Protein AF-R7SJY7-F1 (afdb_monomer_lite)

Foldseek 3Di:
DDPPPPVVVVVVVLPDDDDDDQPPPCVQLVPNSDDDDQDPVCCCVPACPVSVKDFAQDDPPWDSGPPVPTPDPCVVVVVQVVCVVVVSGDIDD

Organism: Dichomitus squalens (strain LYAD-421) (NCBI:txid732165)

pLDDT: mean 71.94, std 21.66, range [34.16, 96.0]

Sequence (93 aa):
MPLTQSLVSILSIASRPYHASYLSAAAITGISDMCMCYSAEEYARVIIWCLGWALDGWPWHIPFTNLSNIKGGVRPLRLLKDLWLSGTLRFVR

Secondary structure (DSSP, 8-state):
--TTSHHHHHHHHHT----S-THHHHHHHS-TT-----SHHHIIIIIIIIT--EEET--TTS-SS-GGG-SSTHHHHHHHHHHHHTTSSEEE-

Structure (mmCIF, N/CA/C/O backbone):
data_AF-R7SJY7-F1
#
_entry.id   AF-R7SJY7-F1
#
loop_
_atom_site.group_PDB
_atom_site.id
_atom_site.type_symbol
_atom_site.label_atom_id
_atom_site.label_alt_id
_atom_site.label_comp_id
_atom_site.label_asym_id
_atom_site.label_entity_id
_atom_site.label_seq_id
_atom_site.pdbx_PDB_ins_code
_atom_site.Cartn_x
_atom_site.Cartn_y
_atom_site.Cartn_z
_atom_site.occupancy
_atom_site.B_iso_or_equiv
_atom_site.auth_seq_id
_atom_site.auth_comp_id
_atom_site.auth_asym_id
_atom_site.auth_atom_id
_atom_site.pdbx_PDB_model_num
ATOM 1 N N . MET A 1 1 ? 2.920 1.456 39.438 1.00 35.31 1 MET A N 1
ATOM 2 C CA . MET A 1 1 ? 3.858 2.252 38.612 1.00 35.31 1 MET A CA 1
ATOM 3 C C . MET A 1 1 ? 3.086 2.828 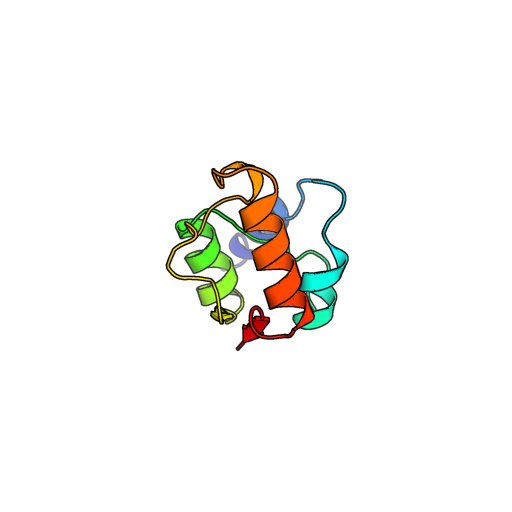37.432 1.00 35.31 1 MET A C 1
ATOM 5 O O . MET A 1 1 ? 2.264 2.094 36.895 1.00 35.31 1 MET A O 1
ATOM 9 N N . PRO A 1 2 ? 3.216 4.127 37.113 1.00 41.28 2 PRO A N 1
ATOM 10 C CA . PRO A 1 2 ? 2.172 4.855 36.397 1.00 41.28 2 PRO A CA 1
ATOM 11 C C . PRO A 1 2 ? 2.264 4.692 34.870 1.00 41.28 2 PRO A C 1
ATOM 13 O O . PRO A 1 2 ? 3.328 4.830 34.275 1.00 41.28 2 PRO A O 1
ATOM 16 N N . LEU A 1 3 ? 1.111 4.440 34.242 1.00 41.28 3 LEU A N 1
ATOM 17 C CA . LEU A 1 3 ? 0.882 4.278 32.796 1.00 41.28 3 LEU A CA 1
ATOM 18 C C . LEU A 1 3 ? 0.795 5.620 32.033 1.00 41.28 3 LEU A C 1
ATOM 20 O O . LEU A 1 3 ? 0.054 5.740 31.064 1.00 41.28 3 LEU A O 1
ATOM 24 N N . THR A 1 4 ? 1.518 6.658 32.456 1.00 40.88 4 THR A N 1
ATOM 25 C CA . THR A 1 4 ? 1.356 8.019 31.900 1.00 40.88 4 THR A CA 1
ATOM 26 C C . THR A 1 4 ? 2.508 8.489 31.010 1.00 40.88 4 THR A C 1
ATOM 28 O O . THR A 1 4 ? 2.360 9.486 30.311 1.00 40.88 4 THR A O 1
ATOM 31 N N . GLN A 1 5 ? 3.627 7.758 30.943 1.00 34.41 5 GLN A N 1
ATOM 32 C CA . GLN A 1 5 ? 4.755 8.110 30.061 1.00 34.41 5 GLN A CA 1
ATOM 33 C C . GLN A 1 5 ? 4.647 7.549 28.633 1.00 34.41 5 GLN A C 1
ATOM 35 O O . GLN A 1 5 ? 5.340 8.027 27.742 1.00 34.41 5 GLN A O 1
ATOM 40 N N . SER A 1 6 ? 3.762 6.578 28.377 1.00 46.09 6 SER A N 1
ATOM 41 C CA . SER A 1 6 ? 3.723 5.871 27.085 1.00 46.09 6 SER A CA 1
ATOM 42 C C . SER A 1 6 ? 3.028 6.659 25.962 1.00 46.09 6 SER A C 1
ATOM 44 O O . SER A 1 6 ? 3.446 6.577 24.810 1.00 46.09 6 SER A O 1
ATOM 46 N N . LEU A 1 7 ? 2.030 7.491 26.279 1.00 35.31 7 LEU A N 1
ATOM 47 C CA . LEU A 1 7 ? 1.284 8.250 25.264 1.00 35.31 7 LEU A CA 1
ATOM 48 C C . LEU A 1 7 ? 2.054 9.472 24.739 1.00 35.31 7 LEU A C 1
ATOM 50 O O . LEU A 1 7 ? 1.969 9.793 23.556 1.00 35.31 7 LEU A O 1
ATOM 54 N N . VAL A 1 8 ? 2.868 10.114 25.583 1.00 37.84 8 VAL A N 1
ATOM 55 C CA . VAL A 1 8 ? 3.678 11.280 25.183 1.00 37.84 8 VAL A CA 1
ATOM 56 C C . VAL A 1 8 ? 4.784 10.876 24.201 1.00 37.84 8 VAL A C 1
ATOM 58 O O . VAL A 1 8 ? 5.065 11.606 23.253 1.00 37.84 8 VAL A O 1
ATOM 61 N N . SER A 1 9 ? 5.366 9.681 24.357 1.00 39.47 9 SER A N 1
ATOM 62 C CA . SER A 1 9 ? 6.366 9.157 23.417 1.00 39.47 9 SER A CA 1
ATOM 63 C C . SER A 1 9 ? 5.773 8.797 22.053 1.00 39.47 9 SER A C 1
ATOM 65 O O . SER A 1 9 ? 6.425 9.018 21.037 1.00 39.47 9 SER A O 1
ATOM 67 N N . ILE A 1 10 ? 4.533 8.296 22.013 1.00 40.75 10 ILE A N 1
ATOM 68 C CA . ILE A 1 10 ? 3.832 7.985 20.756 1.00 40.75 10 ILE A CA 1
ATOM 69 C C . ILE A 1 10 ? 3.515 9.276 19.988 1.00 40.75 10 ILE A C 1
ATOM 71 O O . ILE A 1 10 ? 3.779 9.355 18.790 1.00 40.75 10 ILE A O 1
ATOM 75 N N . LEU A 1 11 ? 3.053 10.320 20.685 1.00 36.69 11 LEU A N 1
ATOM 76 C CA . LEU A 1 11 ? 2.814 11.635 20.081 1.00 36.69 11 LEU A CA 1
ATOM 77 C C . LEU A 1 11 ? 4.116 12.318 19.627 1.00 36.69 11 LEU A C 1
ATOM 79 O O . LEU A 1 11 ? 4.127 13.021 18.624 1.00 36.69 11 LEU A O 1
ATOM 83 N N . SER A 1 12 ? 5.240 12.073 20.307 1.00 39.09 12 SER A N 1
ATOM 84 C CA . SER A 1 12 ? 6.542 12.641 19.927 1.00 39.09 12 SER A CA 1
ATOM 85 C C . SER A 1 12 ? 7.111 12.052 18.624 1.00 39.09 12 SER A C 1
ATOM 87 O O . SER A 1 12 ? 7.803 12.759 17.891 1.00 39.09 12 SER A O 1
ATOM 89 N N . ILE A 1 13 ? 6.782 10.797 18.288 1.00 43.25 13 ILE A N 1
ATOM 90 C CA . ILE A 1 13 ? 7.167 10.166 17.010 1.00 43.25 13 ILE A CA 1
ATOM 91 C C . ILE A 1 13 ? 6.354 10.747 15.839 1.00 43.25 13 ILE A C 1
ATOM 93 O O . ILE A 1 13 ? 6.890 10.898 14.742 1.00 43.25 13 ILE A O 1
ATOM 97 N N . ALA A 1 14 ? 5.097 11.135 16.081 1.00 42.50 14 ALA A N 1
ATOM 98 C CA . ALA A 1 14 ? 4.217 11.736 15.076 1.00 42.50 14 ALA A CA 1
ATOM 99 C C . ALA A 1 14 ? 4.577 13.197 14.718 1.00 42.50 14 ALA A C 1
ATOM 101 O O . ALA A 1 14 ? 4.168 13.694 13.674 1.00 42.50 14 ALA A O 1
ATOM 102 N N . SER A 1 15 ? 5.394 13.879 15.527 1.00 35.97 15 SER A N 1
ATOM 103 C CA . SER A 1 15 ? 5.700 15.315 15.378 1.00 35.97 15 SER A CA 1
ATOM 104 C C . SER A 1 15 ? 6.832 15.660 14.395 1.00 35.97 15 SER A C 1
ATOM 106 O O . SER A 1 15 ? 7.423 16.738 14.496 1.00 35.97 15 SER A O 1
ATOM 108 N N . ARG A 1 16 ? 7.184 14.786 13.442 1.00 45.22 16 ARG A N 1
ATOM 109 C CA . ARG A 1 16 ? 8.191 15.110 12.410 1.00 45.22 16 ARG A CA 1
ATOM 110 C C . ARG A 1 16 ? 7.510 15.553 11.107 1.00 45.22 16 ARG A C 1
ATOM 112 O O . ARG A 1 16 ? 6.811 14.743 10.501 1.00 45.22 16 ARG A O 1
ATOM 119 N N . PRO A 1 17 ? 7.716 16.798 10.635 1.00 41.69 17 PRO A N 1
ATOM 120 C CA . PRO A 1 17 ? 7.013 17.302 9.465 1.00 41.69 17 PRO A CA 1
ATOM 121 C C . PRO A 1 17 ? 7.673 16.765 8.187 1.00 41.69 17 PRO A C 1
ATOM 123 O O . PRO A 1 17 ? 8.754 17.212 7.809 1.00 41.69 17 PRO A O 1
ATOM 126 N N . TYR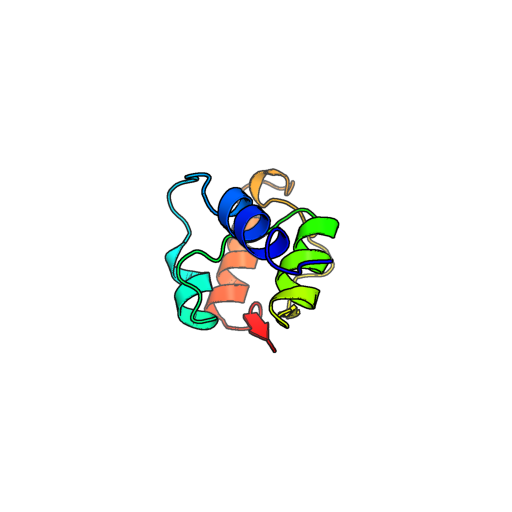 A 1 18 ? 7.021 15.827 7.494 1.00 39.75 18 TYR A N 1
ATOM 127 C CA . TYR A 1 18 ? 7.428 15.370 6.158 1.00 39.75 18 TYR A CA 1
ATOM 128 C C . TYR A 1 18 ? 6.321 15.652 5.138 1.00 39.75 18 TYR A C 1
ATOM 130 O O . TYR A 1 18 ? 5.496 14.812 4.817 1.00 39.75 18 TYR A O 1
ATOM 138 N N . HIS A 1 19 ? 6.304 16.883 4.634 1.00 35.66 19 HIS A N 1
ATOM 139 C CA . HIS A 1 19 ? 5.319 17.432 3.701 1.00 35.66 19 HIS A CA 1
ATOM 140 C C . HIS A 1 19 ? 4.837 16.485 2.566 1.00 35.66 19 HIS A C 1
ATOM 142 O O . HIS A 1 19 ? 5.633 15.899 1.835 1.00 35.66 19 HIS A O 1
ATOM 148 N N . ALA A 1 20 ? 3.510 16.520 2.347 1.00 34.16 20 ALA A N 1
ATOM 149 C CA . ALA A 1 20 ? 2.805 16.431 1.053 1.00 34.16 20 ALA A CA 1
ATOM 150 C C . ALA A 1 20 ? 2.157 15.113 0.547 1.00 34.16 20 ALA A C 1
ATOM 152 O O . ALA A 1 20 ? 1.780 15.062 -0.621 1.00 34.16 20 ALA A O 1
ATOM 153 N N . SER A 1 21 ? 1.872 14.098 1.376 1.00 38.88 21 SER A N 1
ATOM 154 C CA . SER A 1 21 ? 0.982 12.974 0.954 1.00 38.88 21 SER A CA 1
ATOM 155 C C . SER A 1 21 ? -0.139 12.591 1.941 1.00 38.88 21 SER A C 1
ATOM 157 O O . SER A 1 21 ? -0.796 11.567 1.785 1.00 38.88 21 SER A O 1
ATOM 159 N N . TYR A 1 22 ? -0.423 13.451 2.922 1.00 41.34 22 TYR A N 1
ATOM 160 C CA . TYR A 1 22 ? -1.199 13.121 4.128 1.00 41.34 22 TYR A CA 1
ATOM 161 C C . TYR A 1 22 ? -2.722 13.007 3.995 1.00 41.34 22 TYR A C 1
ATOM 163 O O . TYR A 1 22 ? -3.377 12.509 4.906 1.00 41.34 22 TYR A O 1
ATOM 171 N N . LEU A 1 23 ? -3.313 13.440 2.882 1.00 42.81 23 LEU A N 1
ATOM 172 C CA . LEU A 1 23 ? -4.772 13.563 2.806 1.00 42.81 23 LEU A CA 1
ATOM 173 C C . LEU A 1 23 ? -5.514 12.228 2.619 1.00 42.81 23 LEU A C 1
ATOM 175 O O . LEU A 1 23 ? -6.702 12.168 2.919 1.00 42.81 23 LEU A O 1
ATOM 179 N N . SER A 1 24 ? -4.863 11.151 2.156 1.00 52.81 24 SER A N 1
ATOM 180 C CA . SER A 1 24 ? -5.582 9.906 1.831 1.00 52.81 24 SER A CA 1
ATOM 181 C C . SER A 1 24 ? -5.735 8.934 3.005 1.00 52.81 24 SER A C 1
ATOM 183 O O . SER A 1 24 ? -6.781 8.305 3.125 1.00 52.81 24 SER A O 1
ATOM 185 N N . ALA A 1 25 ? -4.734 8.804 3.880 1.00 54.69 25 ALA A N 1
ATOM 186 C CA . ALA A 1 25 ? -4.799 7.873 5.010 1.00 54.69 25 ALA A CA 1
ATOM 187 C C . ALA A 1 25 ? -5.705 8.408 6.128 1.00 54.69 25 ALA A C 1
ATOM 189 O O . ALA A 1 25 ? -6.575 7.688 6.610 1.00 54.69 25 ALA A O 1
ATOM 190 N N . ALA A 1 26 ? -5.567 9.694 6.461 1.00 58.03 26 ALA A N 1
ATOM 191 C CA . ALA A 1 26 ? -6.356 10.357 7.494 1.00 58.03 26 ALA A CA 1
ATOM 192 C C . ALA A 1 26 ? -7.865 10.339 7.224 1.00 58.03 26 ALA A C 1
ATOM 194 O O . ALA A 1 26 ? -8.655 10.109 8.136 1.00 58.03 26 ALA A O 1
ATOM 195 N N . ALA A 1 27 ? -8.271 10.545 5.968 1.00 56.88 27 ALA A N 1
ATOM 196 C CA . ALA A 1 27 ? -9.678 10.522 5.581 1.00 56.88 27 ALA A CA 1
ATOM 197 C C . ALA A 1 27 ? -10.309 9.123 5.708 1.00 56.88 27 ALA A C 1
ATOM 199 O O . ALA A 1 27 ? -11.505 9.016 5.962 1.00 56.88 27 ALA A O 1
ATOM 200 N N . ILE A 1 28 ? -9.514 8.058 5.547 1.00 61.50 28 ILE A N 1
ATOM 201 C CA . ILE A 1 28 ? -9.989 6.668 5.607 1.00 61.50 28 ILE A CA 1
ATOM 202 C C . ILE A 1 28 ? -10.004 6.152 7.048 1.00 61.50 28 ILE A C 1
ATOM 204 O O . ILE A 1 28 ? -10.934 5.454 7.442 1.00 61.50 28 ILE A O 1
ATOM 208 N N . THR A 1 29 ? -8.992 6.494 7.845 1.00 58.28 29 THR A N 1
ATOM 209 C CA . THR A 1 29 ? -8.850 5.973 9.214 1.00 58.28 29 THR A CA 1
ATOM 210 C C . THR A 1 29 ? -9.418 6.897 10.286 1.00 58.28 29 THR A C 1
ATOM 212 O O . THR A 1 29 ? -9.586 6.471 11.428 1.00 58.28 29 THR A O 1
ATOM 215 N N . GLY A 1 30 ? -9.720 8.152 9.940 1.00 65.25 30 GLY A N 1
ATOM 216 C CA . GLY A 1 30 ? -10.144 9.191 10.881 1.00 65.25 30 GLY A CA 1
ATOM 217 C C . GLY A 1 30 ? -9.003 9.762 11.732 1.00 65.25 30 GLY A C 1
ATOM 218 O O . GLY A 1 30 ? -9.265 10.496 12.681 1.00 65.25 30 GLY A O 1
ATOM 219 N N . ILE A 1 31 ? -7.745 9.431 11.421 1.00 63.97 31 ILE A N 1
ATOM 220 C CA . ILE A 1 31 ? -6.561 9.844 12.185 1.00 63.97 31 ILE A CA 1
ATOM 221 C C . ILE A 1 31 ? -5.795 10.891 11.368 1.00 63.97 31 ILE A C 1
ATOM 223 O O . ILE A 1 31 ? -5.086 10.533 10.428 1.00 63.97 31 ILE A O 1
ATOM 227 N N . SER A 1 32 ? -5.931 12.178 11.721 1.00 56.44 32 SER A N 1
ATOM 228 C CA . SER A 1 32 ? -5.427 13.319 10.924 1.00 56.44 32 SER A CA 1
ATOM 229 C C . SER A 1 32 ? -3.939 13.245 10.575 1.00 56.44 32 SER A C 1
ATOM 231 O O . SER A 1 32 ? -3.542 13.706 9.508 1.00 56.44 32 SER A O 1
ATOM 233 N N . ASP A 1 33 ? -3.144 12.616 11.440 1.00 54.81 33 ASP A N 1
ATOM 234 C CA . ASP A 1 33 ? -1.682 12.604 11.350 1.00 54.81 33 ASP A CA 1
ATOM 235 C C . ASP A 1 33 ? -1.134 11.224 10.960 1.00 54.81 33 ASP A C 1
ATOM 237 O O . ASP A 1 33 ? 0.045 10.922 11.168 1.00 54.81 33 ASP A O 1
ATOM 241 N N . MET A 1 34 ? -1.984 10.345 10.414 1.00 58.72 34 MET A N 1
ATOM 242 C CA . MET A 1 34 ? -1.554 9.006 10.028 1.00 58.72 34 MET A CA 1
ATOM 243 C C . MET A 1 34 ? -0.556 9.078 8.870 1.00 58.72 34 MET A C 1
ATOM 245 O O . MET A 1 34 ? -0.904 9.236 7.700 1.00 58.72 34 MET A O 1
ATOM 249 N N . CYS A 1 35 ? 0.715 8.926 9.219 1.00 62.72 35 CYS A N 1
ATOM 250 C CA . CYS A 1 35 ? 1.806 8.716 8.286 1.00 62.72 35 CYS A CA 1
ATOM 251 C C . CYS A 1 35 ? 1.923 7.213 8.009 1.00 62.72 35 CYS A C 1
ATOM 253 O O . CYS A 1 35 ? 1.836 6.403 8.932 1.00 62.72 35 CYS A O 1
ATOM 255 N N . MET A 1 36 ? 2.177 6.820 6.762 1.00 67.00 36 MET A N 1
ATOM 256 C CA . MET A 1 36 ? 2.527 5.427 6.487 1.00 67.00 36 MET A CA 1
ATOM 257 C C . MET A 1 36 ? 3.918 5.114 7.049 1.00 67.00 36 MET A C 1
ATOM 259 O O . MET A 1 36 ? 4.924 5.665 6.600 1.00 67.00 36 MET A O 1
ATOM 263 N N . CYS A 1 37 ? 3.965 4.215 8.031 1.00 67.88 37 CYS A N 1
ATOM 264 C CA . CYS A 1 37 ? 5.195 3.580 8.483 1.00 67.88 37 CYS A CA 1
ATOM 265 C C . CYS A 1 37 ? 5.611 2.549 7.434 1.00 67.88 37 CYS A C 1
ATOM 267 O O . CYS A 1 37 ? 4.892 1.584 7.199 1.00 67.88 37 CYS A O 1
ATOM 269 N N . TYR A 1 38 ? 6.755 2.755 6.788 1.00 67.69 38 TYR A N 1
ATOM 270 C CA . TYR A 1 38 ? 7.213 1.877 5.710 1.00 67.69 38 TYR A CA 1
ATOM 271 C C . TYR A 1 38 ? 8.399 0.978 6.095 1.00 67.69 38 TYR A C 1
ATOM 273 O O . TYR A 1 38 ? 8.944 0.276 5.241 1.00 67.69 38 TYR A O 1
ATOM 281 N N . SER A 1 39 ? 8.818 0.980 7.363 1.00 75.81 39 SER A N 1
ATOM 282 C CA . SER A 1 39 ? 9.573 -0.148 7.910 1.00 75.81 39 SER A CA 1
ATOM 283 C C . SER A 1 39 ? 8.577 -1.236 8.321 1.00 75.81 39 SER A C 1
ATOM 285 O O . SER A 1 39 ? 7.516 -0.931 8.867 1.00 75.81 39 SER A O 1
ATOM 287 N N . ALA A 1 40 ? 8.890 -2.505 8.048 1.00 77.19 40 ALA A N 1
ATOM 288 C CA . ALA A 1 40 ? 7.994 -3.614 8.388 1.00 77.19 40 ALA A CA 1
ATOM 289 C C . ALA A 1 40 ? 7.692 -3.662 9.898 1.00 77.19 40 ALA A C 1
ATOM 291 O O . ALA A 1 40 ? 6.563 -3.923 10.306 1.00 77.19 40 ALA A O 1
ATOM 292 N N . GLU A 1 41 ? 8.692 -3.344 10.720 1.00 82.12 41 GLU A N 1
ATOM 293 C CA . GLU A 1 41 ? 8.601 -3.324 12.180 1.00 82.12 41 GLU A CA 1
ATOM 294 C C . GLU A 1 41 ? 7.684 -2.206 12.690 1.00 82.12 41 GLU A C 1
ATOM 296 O O . GLU A 1 41 ? 6.787 -2.465 13.494 1.00 82.12 41 GLU A O 1
ATOM 301 N N . GLU A 1 42 ? 7.854 -0.965 12.220 1.00 78.81 42 GLU A N 1
ATOM 302 C CA . GLU A 1 42 ? 6.980 0.135 12.643 1.00 78.81 42 GLU A CA 1
ATOM 303 C C . GLU A 1 42 ? 5.578 -0.017 12.067 1.00 78.81 42 GLU A C 1
ATOM 305 O O . GLU A 1 42 ? 4.612 0.308 12.751 1.00 78.81 42 GLU A O 1
ATOM 310 N N . TYR A 1 43 ? 5.451 -0.551 10.851 1.00 81.31 43 TYR A N 1
ATOM 311 C CA . TYR A 1 43 ? 4.157 -0.871 10.267 1.00 81.31 43 TYR A CA 1
ATOM 312 C C . TYR A 1 43 ? 3.391 -1.878 11.133 1.00 81.31 43 TYR A C 1
ATOM 314 O O . TYR A 1 43 ? 2.256 -1.617 11.532 1.00 81.31 43 TYR A O 1
ATOM 322 N N . ALA A 1 44 ? 4.032 -2.991 11.497 1.00 84.06 44 ALA A N 1
ATOM 323 C CA . ALA A 1 44 ? 3.422 -4.004 12.350 1.00 84.06 44 ALA A CA 1
ATOM 324 C C . AL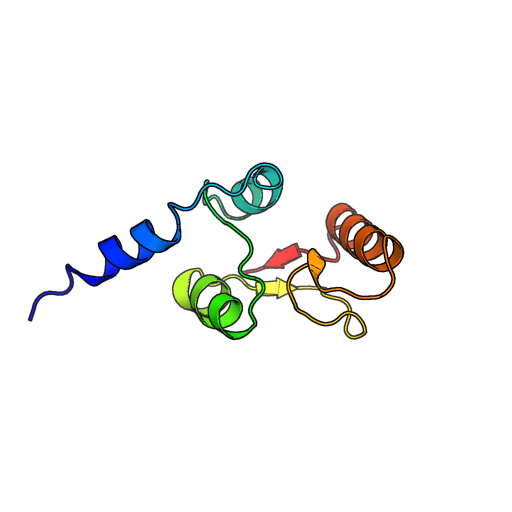A A 1 44 ? 3.075 -3.449 13.740 1.00 84.06 44 ALA A C 1
ATOM 326 O O . ALA A 1 44 ? 1.976 -3.668 14.246 1.00 84.06 44 ALA A O 1
ATOM 327 N N . ARG A 1 45 ? 3.986 -2.689 14.356 1.00 84.06 45 ARG A N 1
ATOM 328 C CA . ARG A 1 45 ? 3.770 -2.137 15.697 1.00 84.06 45 ARG A CA 1
ATOM 329 C C . ARG A 1 45 ? 2.687 -1.059 15.715 1.00 84.06 45 ARG A C 1
ATOM 331 O O . ARG A 1 45 ? 1.817 -1.084 16.573 1.00 84.06 45 ARG A O 1
ATOM 338 N N . VAL A 1 46 ? 2.755 -0.085 14.814 1.00 81.25 46 VAL A N 1
ATOM 339 C CA . VAL A 1 46 ? 1.883 1.095 14.863 1.00 81.25 46 VAL A CA 1
ATOM 340 C C . VAL A 1 46 ? 0.566 0.815 14.152 1.00 81.25 46 VAL A C 1
ATOM 342 O O . VAL A 1 46 ? -0.492 0.988 14.744 1.00 81.25 46 VAL A O 1
ATOM 345 N N . ILE A 1 47 ? 0.614 0.363 12.901 1.00 80.06 47 ILE A N 1
ATOM 346 C CA . ILE A 1 47 ? -0.579 0.263 12.054 1.00 80.06 47 ILE A CA 1
ATOM 347 C C . ILE A 1 47 ? -1.405 -0.963 12.440 1.00 80.06 47 ILE A C 1
ATOM 349 O O . ILE A 1 47 ? -2.588 -0.824 12.745 1.00 80.06 47 ILE A O 1
ATOM 353 N N . ILE A 1 48 ? -0.766 -2.135 12.517 1.00 85.12 48 ILE A N 1
ATOM 354 C CA . ILE A 1 48 ? -1.467 -3.382 12.847 1.00 85.12 48 ILE A CA 1
ATOM 355 C C . ILE A 1 48 ? -1.801 -3.432 14.335 1.00 85.12 48 ILE A C 1
ATOM 357 O O . ILE A 1 48 ? -2.971 -3.491 14.696 1.00 85.12 48 ILE A O 1
ATOM 361 N N . TRP A 1 49 ? -0.798 -3.394 15.215 1.00 83.44 49 TRP A N 1
ATOM 362 C CA . TRP A 1 49 ? -1.041 -3.605 16.644 1.00 83.44 49 TRP A CA 1
ATOM 363 C C . TRP A 1 49 ? -1.739 -2.406 17.291 1.00 83.44 49 TRP A C 1
ATOM 365 O O . TRP A 1 49 ? -2.809 -2.571 17.873 1.00 83.44 49 TRP A O 1
ATOM 375 N N . CYS A 1 50 ? -1.157 -1.203 17.237 1.00 81.62 50 CYS A N 1
ATOM 376 C CA . CYS A 1 50 ? -1.714 -0.070 17.984 1.00 81.62 50 CYS A CA 1
ATOM 377 C C . CYS A 1 50 ? -3.026 0.460 17.395 1.00 81.62 50 CYS A C 1
ATOM 379 O O . CYS A 1 50 ? -3.914 0.837 18.158 1.00 81.62 50 CYS A O 1
ATOM 381 N N . LEU A 1 51 ? -3.144 0.525 16.067 1.00 80.31 51 LEU A N 1
ATOM 382 C CA . LEU A 1 51 ? -4.311 1.118 15.410 1.00 80.31 51 LEU A CA 1
ATOM 383 C C . LEU A 1 51 ? -5.348 0.077 14.959 1.00 80.31 51 LEU A C 1
ATOM 385 O O . LEU A 1 51 ? -6.506 0.443 14.752 1.00 80.31 51 LEU A O 1
ATOM 389 N N . GLY A 1 52 ? -4.971 -1.201 14.847 1.00 85.19 52 GLY A N 1
ATOM 390 C CA . GLY A 1 52 ? -5.875 -2.268 14.416 1.00 85.19 52 GLY A CA 1
ATOM 391 C C . GLY A 1 52 ? -6.226 -2.197 12.933 1.00 85.19 52 GLY A C 1
ATOM 392 O O . GLY A 1 52 ? -7.330 -2.576 12.570 1.00 85.19 52 GLY A O 1
ATOM 393 N N . TRP A 1 53 ? -5.338 -1.662 12.094 1.00 87.19 53 TRP A N 1
ATOM 394 C CA . TRP A 1 53 ? -5.543 -1.576 10.649 1.00 87.19 53 TRP A CA 1
ATOM 395 C C . TRP A 1 53 ? -4.510 -2.416 9.902 1.00 87.19 53 TRP A C 1
ATOM 397 O O . TRP A 1 53 ? -3.361 -2.545 10.316 1.00 87.19 53 TRP A O 1
ATOM 407 N N . ALA A 1 54 ? -4.892 -2.920 8.737 1.00 88.50 54 ALA A N 1
ATOM 408 C CA . ALA A 1 54 ? -3.996 -3.567 7.793 1.00 88.50 54 ALA A CA 1
ATOM 409 C C . ALA A 1 54 ? -4.191 -2.976 6.396 1.00 88.50 54 ALA A C 1
ATOM 411 O O . ALA A 1 54 ? -5.263 -2.490 6.052 1.00 88.50 54 ALA A O 1
ATOM 412 N N . LEU A 1 55 ? -3.139 -2.994 5.588 1.00 89.00 55 LEU A N 1
ATOM 413 C CA . LEU A 1 55 ? -3.156 -2.566 4.200 1.00 89.00 55 LEU A CA 1
ATOM 414 C C . LEU A 1 55 ? -3.328 -3.819 3.347 1.00 89.00 55 LEU A C 1
ATOM 416 O O . LEU A 1 55 ? -2.383 -4.573 3.122 1.00 89.00 55 LEU A O 1
ATOM 420 N N . ASP A 1 56 ? -4.561 -4.041 2.922 1.00 92.38 56 ASP A N 1
ATOM 421 C CA . ASP A 1 56 ? -4.957 -5.165 2.090 1.00 92.38 56 ASP A CA 1
ATOM 422 C C . ASP A 1 56 ? -4.696 -4.859 0.609 1.00 92.38 56 ASP A C 1
ATOM 424 O O . ASP A 1 56 ? -4.723 -3.701 0.188 1.00 92.38 56 ASP A O 1
ATOM 428 N N . GLY A 1 57 ? -4.434 -5.901 -0.182 1.00 94.12 57 GLY A N 1
ATOM 429 C CA . GLY A 1 57 ? -4.218 -5.794 -1.628 1.00 94.12 57 GLY A CA 1
ATOM 430 C C . GLY A 1 57 ? -2.840 -5.283 -2.066 1.00 94.12 57 GLY A C 1
ATOM 431 O O . GLY A 1 57 ? -2.675 -4.893 -3.225 1.00 94.12 57 GLY A O 1
ATOM 432 N N . TRP A 1 58 ? -1.834 -5.290 -1.183 1.00 93.50 58 TRP A N 1
ATOM 433 C CA . TRP A 1 58 ? -0.456 -4.978 -1.579 1.00 93.50 58 TRP A CA 1
ATOM 434 C C . TRP A 1 58 ? 0.099 -6.034 -2.557 1.00 93.50 58 TRP A C 1
ATOM 436 O O . TRP A 1 58 ? 0.037 -7.231 -2.260 1.00 93.50 58 TRP A O 1
ATOM 446 N N . PRO A 1 59 ? 0.674 -5.646 -3.713 1.00 94.50 59 PRO A N 1
ATOM 447 C CA . PRO A 1 59 ? 1.181 -6.610 -4.688 1.00 94.50 59 PRO A CA 1
ATOM 448 C C . PRO A 1 59 ? 2.357 -7.426 -4.148 1.00 94.50 59 PRO A C 1
ATOM 450 O O . PRO A 1 59 ? 3.387 -6.864 -3.783 1.00 94.50 59 PRO A O 1
ATOM 453 N N . TRP A 1 60 ? 2.257 -8.756 -4.199 1.00 94.00 60 TRP A N 1
ATOM 454 C CA . TRP A 1 60 ? 3.286 -9.675 -3.680 1.00 94.00 60 TRP A CA 1
ATOM 455 C C . TRP A 1 60 ? 4.678 -9.500 -4.316 1.00 94.00 60 TRP A C 1
ATOM 457 O O . TRP A 1 60 ? 5.685 -9.836 -3.701 1.00 94.00 60 TRP A O 1
ATOM 467 N N . HIS A 1 61 ? 4.747 -8.979 -5.546 1.00 92.88 61 HIS A N 1
ATOM 468 C CA . HIS A 1 61 ? 5.998 -8.765 -6.279 1.00 92.88 61 HIS A CA 1
ATOM 469 C C . HIS A 1 61 ? 6.642 -7.394 -6.006 1.00 92.88 61 HIS A C 1
ATOM 471 O O . HIS A 1 61 ? 7.748 -7.137 -6.481 1.00 92.88 61 HIS A O 1
ATOM 477 N N . ILE A 1 62 ? 5.967 -6.500 -5.271 1.00 91.56 62 ILE A N 1
ATOM 478 C CA . ILE A 1 62 ? 6.519 -5.210 -4.849 1.00 91.56 62 ILE A CA 1
ATOM 479 C C . ILE A 1 62 ? 6.958 -5.334 -3.387 1.00 91.56 62 ILE A C 1
ATOM 481 O O . ILE A 1 62 ? 6.117 -5.596 -2.526 1.00 91.56 62 ILE A O 1
ATOM 485 N N . PRO A 1 63 ? 8.243 -5.103 -3.063 1.00 90.38 63 PRO A N 1
ATOM 486 C CA . PRO A 1 63 ? 8.699 -5.109 -1.680 1.00 90.38 63 PRO A CA 1
ATOM 487 C C . PRO A 1 63 ? 7.910 -4.111 -0.830 1.00 90.38 63 PRO A C 1
ATOM 489 O O . PRO A 1 63 ? 7.768 -2.946 -1.206 1.00 90.38 63 PRO A O 1
ATOM 492 N N . PHE A 1 64 ? 7.431 -4.557 0.330 1.00 87.06 64 PHE A N 1
ATOM 493 C CA . PHE A 1 64 ? 6.800 -3.675 1.305 1.00 87.06 64 PHE A CA 1
ATOM 494 C C . PHE A 1 64 ? 7.883 -2.866 2.031 1.00 87.06 64 PHE A C 1
ATOM 496 O O . PHE A 1 64 ? 8.511 -3.331 2.980 1.00 87.06 64 PHE A O 1
ATOM 503 N N . THR A 1 65 ? 8.173 -1.675 1.519 1.00 84.94 65 THR A N 1
ATOM 504 C CA . THR A 1 65 ? 9.198 -0.768 2.046 1.00 84.94 65 THR A CA 1
ATOM 505 C C . THR A 1 65 ? 8.825 0.677 1.729 1.00 84.94 65 THR A C 1
ATOM 507 O O . THR A 1 65 ? 7.768 0.938 1.149 1.00 84.94 65 THR A O 1
ATOM 510 N N . ASN A 1 66 ? 9.681 1.633 2.100 1.00 82.56 66 ASN A N 1
ATOM 511 C CA . ASN A 1 66 ? 9.461 3.036 1.768 1.00 82.56 66 ASN A CA 1
ATOM 512 C C . ASN A 1 66 ? 9.332 3.181 0.252 1.00 82.56 66 ASN A C 1
ATOM 514 O O . ASN A 1 66 ? 10.143 2.627 -0.488 1.00 82.56 66 ASN A O 1
ATOM 518 N N . LEU A 1 67 ? 8.330 3.933 -0.210 1.00 84.94 67 LEU A N 1
ATOM 519 C CA . LEU A 1 67 ? 8.084 4.152 -1.635 1.00 84.94 67 LEU A CA 1
ATOM 520 C C . LEU A 1 67 ? 9.335 4.662 -2.369 1.00 84.94 67 LEU A C 1
ATOM 522 O O . LEU A 1 67 ? 9.554 4.287 -3.519 1.00 84.94 67 LEU A O 1
ATOM 526 N N . SER A 1 68 ? 10.195 5.445 -1.702 1.00 83.31 68 SER A N 1
ATOM 527 C CA . SER A 1 68 ? 11.476 5.906 -2.262 1.00 83.31 68 SER A CA 1
ATOM 528 C C . SER A 1 68 ? 12.489 4.784 -2.514 1.00 83.31 68 SER A C 1
ATOM 530 O O . SER A 1 68 ? 13.384 4.941 -3.339 1.00 83.31 68 SER A O 1
ATOM 532 N N . ASN A 1 69 ? 12.370 3.661 -1.805 1.00 86.88 69 ASN A N 1
ATOM 533 C CA . ASN A 1 69 ? 13.282 2.519 -1.884 1.00 86.88 69 ASN A CA 1
ATOM 534 C C . ASN A 1 69 ? 12.826 1.469 -2.910 1.00 86.88 69 ASN A C 1
ATOM 536 O O . ASN A 1 69 ? 13.570 0.527 -3.200 1.00 86.88 69 ASN A O 1
ATOM 540 N N . ILE A 1 70 ? 11.617 1.603 -3.468 1.00 89.88 70 ILE A N 1
ATOM 541 C CA . ILE A 1 70 ? 11.099 0.675 -4.474 1.00 89.88 70 ILE A CA 1
ATOM 542 C C . ILE A 1 70 ? 11.880 0.859 -5.782 1.00 89.88 70 ILE A C 1
ATOM 544 O O . ILE A 1 70 ? 11.857 1.913 -6.419 1.00 89.88 70 ILE A O 1
ATOM 548 N N . LYS A 1 71 ? 12.575 -0.200 -6.207 1.00 91.69 71 LYS A N 1
ATOM 549 C CA . LYS A 1 71 ? 13.312 -0.233 -7.480 1.00 91.69 71 LYS A CA 1
ATOM 550 C C . LYS A 1 71 ? 12.351 -0.363 -8.665 1.00 91.69 71 LYS A C 1
ATOM 552 O O . LYS A 1 71 ? 11.274 -0.931 -8.537 1.00 91.69 71 LYS A O 1
ATOM 557 N N . GLY A 1 72 ? 12.769 0.111 -9.841 1.00 89.12 72 GLY A N 1
ATOM 558 C CA . GLY A 1 72 ? 11.957 0.075 -11.071 1.00 89.12 72 GLY A CA 1
ATOM 559 C C . GLY A 1 72 ? 11.378 1.432 -11.493 1.00 89.12 72 GLY A C 1
ATOM 560 O O . GLY A 1 72 ? 10.595 1.505 -12.444 1.00 89.12 72 GLY A O 1
ATOM 561 N N . GLY A 1 73 ? 11.778 2.511 -10.812 1.00 90.00 73 GLY A N 1
ATOM 562 C CA . GLY A 1 73 ? 11.411 3.882 -11.157 1.00 90.00 73 GLY A CA 1
ATOM 563 C C . GLY A 1 73 ? 9.924 4.158 -10.946 1.00 90.00 73 GLY A C 1
ATOM 564 O O . GLY A 1 73 ? 9.320 3.707 -9.981 1.00 90.00 73 GLY A O 1
ATOM 565 N N . VAL A 1 74 ? 9.310 4.905 -11.865 1.00 92.69 74 VAL A N 1
ATOM 566 C CA . VAL A 1 74 ? 7.916 5.362 -11.719 1.00 92.69 74 VAL A CA 1
ATOM 567 C C . VAL A 1 74 ? 6.873 4.246 -11.887 1.00 92.69 74 VAL A C 1
ATOM 569 O O . VAL A 1 74 ? 5.727 4.413 -11.477 1.00 92.69 74 VAL A O 1
ATOM 572 N N . ARG A 1 75 ? 7.232 3.112 -12.505 1.00 95.31 75 ARG A N 1
ATOM 573 C CA . ARG A 1 75 ? 6.269 2.057 -12.870 1.00 95.31 75 ARG A CA 1
ATOM 574 C C . ARG A 1 75 ? 5.596 1.404 -11.650 1.00 95.31 75 ARG A C 1
ATOM 576 O O . ARG A 1 75 ? 4.367 1.414 -11.621 1.00 95.31 75 ARG A O 1
ATOM 583 N N . PRO A 1 76 ? 6.326 0.905 -10.633 1.00 95.06 76 PRO A N 1
ATOM 584 C CA . PRO A 1 76 ? 5.705 0.345 -9.430 1.00 95.06 76 PRO A CA 1
ATOM 585 C C . PRO A 1 76 ? 4.841 1.362 -8.680 1.00 95.06 76 PRO A C 1
ATOM 587 O O . PRO A 1 76 ? 3.771 1.021 -8.193 1.00 95.06 76 PRO A O 1
ATOM 590 N N . LEU A 1 77 ? 5.265 2.630 -8.641 1.00 93.12 77 LEU A N 1
ATOM 591 C CA . LEU A 1 77 ? 4.517 3.692 -7.966 1.00 93.12 77 LEU A CA 1
ATOM 592 C C . LEU A 1 77 ? 3.190 4.003 -8.669 1.00 93.12 77 LEU A C 1
ATOM 594 O O . LEU A 1 77 ? 2.185 4.230 -7.998 1.00 93.12 77 LEU A O 1
ATOM 598 N N . ARG A 1 78 ? 3.161 3.978 -10.010 1.00 95.88 78 ARG A N 1
ATOM 599 C CA . ARG A 1 78 ? 1.903 4.081 -10.768 1.00 95.88 78 ARG A CA 1
ATOM 600 C C . ARG A 1 78 ? 0.986 2.902 -10.481 1.00 95.88 78 ARG A C 1
ATOM 602 O O . ARG A 1 78 ? -0.174 3.135 -10.184 1.00 95.88 78 ARG A O 1
ATOM 609 N N . LEU A 1 79 ? 1.513 1.676 -10.472 1.00 96.00 79 LEU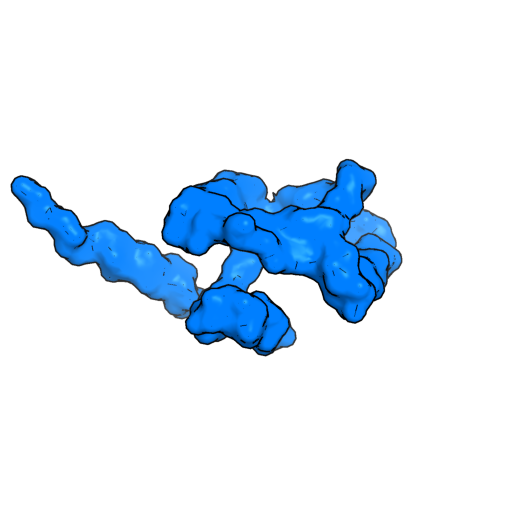 A N 1
ATOM 610 C CA . LEU A 1 79 ? 0.712 0.496 -10.145 1.00 96.00 79 LEU A CA 1
ATOM 611 C C . LEU A 1 79 ? 0.091 0.604 -8.745 1.00 96.00 79 LEU A C 1
ATOM 613 O O . LEU A 1 79 ? -1.107 0.399 -8.595 1.00 96.00 79 LEU A O 1
ATOM 617 N N . LEU A 1 80 ? 0.875 0.978 -7.729 1.00 93.38 80 LEU A N 1
ATOM 618 C CA . LEU A 1 80 ? 0.354 1.181 -6.372 1.00 93.38 80 LEU A CA 1
ATOM 619 C C . LEU A 1 80 ? -0.731 2.267 -6.333 1.00 93.38 80 LEU A C 1
ATOM 621 O O . LEU A 1 80 ? -1.751 2.089 -5.669 1.00 93.38 80 LEU A O 1
ATOM 625 N N . LYS A 1 81 ? -0.546 3.367 -7.076 1.00 92.50 81 LYS A N 1
ATOM 626 C CA . LYS A 1 81 ? -1.554 4.427 -7.204 1.00 92.50 81 LYS A CA 1
ATOM 627 C C . LYS A 1 81 ? -2.836 3.918 -7.867 1.00 92.50 81 LYS A C 1
ATOM 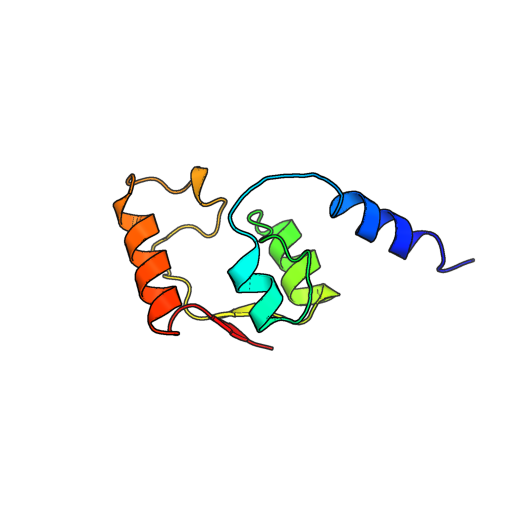629 O O . LYS A 1 81 ? -3.918 4.213 -7.373 1.00 92.50 81 LYS A O 1
ATOM 634 N N . ASP A 1 82 ? -2.730 3.163 -8.953 1.00 95.31 82 ASP A N 1
ATOM 635 C CA . ASP A 1 82 ? -3.888 2.638 -9.682 1.00 95.31 82 ASP A CA 1
ATOM 636 C C . ASP A 1 82 ? -4.667 1.633 -8.817 1.00 95.31 82 ASP A C 1
ATOM 638 O O . ASP A 1 82 ? -5.894 1.693 -8.731 1.00 95.31 82 ASP A O 1
ATOM 642 N N . LEU A 1 83 ? -3.959 0.769 -8.082 1.00 94.69 83 LEU A N 1
ATOM 643 C CA . LEU A 1 83 ? -4.569 -0.154 -7.124 1.00 94.69 83 LEU A CA 1
ATOM 644 C C . LEU A 1 83 ? -5.266 0.585 -5.982 1.00 94.69 8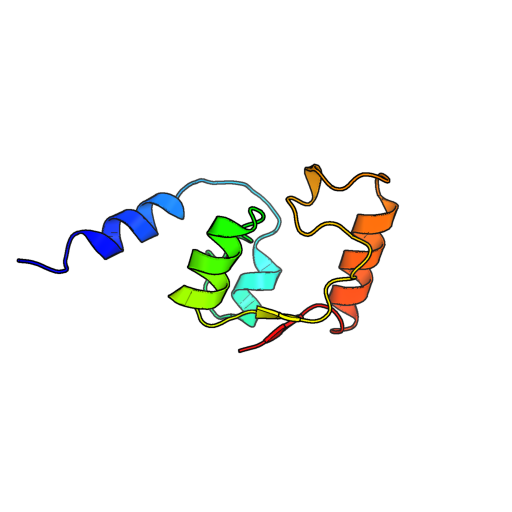3 LEU A C 1
ATOM 646 O O . LEU A 1 83 ? -6.364 0.186 -5.600 1.00 94.69 83 LEU A O 1
ATOM 650 N N . TRP A 1 84 ? -4.677 1.674 -5.484 1.00 93.06 84 TRP A N 1
ATOM 651 C CA . TRP A 1 84 ? -5.300 2.524 -4.470 1.00 93.06 84 TRP A CA 1
ATOM 652 C C . TRP A 1 84 ? -6.583 3.177 -4.989 1.00 93.06 84 TRP A C 1
ATOM 654 O O . TRP A 1 84 ? -7.629 3.092 -4.354 1.00 93.06 84 TRP A O 1
ATOM 664 N N . LEU A 1 85 ? -6.528 3.785 -6.178 1.00 91.19 85 LEU A N 1
ATOM 665 C CA . LEU A 1 85 ? -7.682 4.443 -6.795 1.00 91.19 85 LEU A CA 1
ATOM 666 C C . LEU A 1 85 ? -8.809 3.462 -7.134 1.00 91.19 85 LEU A C 1
ATOM 668 O O . LEU A 1 85 ? -9.977 3.827 -7.050 1.00 91.19 85 LEU A O 1
ATOM 672 N N . SER A 1 86 ? -8.473 2.219 -7.486 1.00 94.38 86 SER A N 1
ATOM 673 C CA . SER A 1 86 ? -9.462 1.158 -7.714 1.00 94.38 86 SER A CA 1
ATOM 674 C C . SER A 1 86 ? -10.073 0.588 -6.425 1.00 94.38 86 SER A C 1
ATOM 676 O O . SER A 1 86 ? -11.038 -0.166 -6.497 1.00 94.38 86 SER A O 1
ATOM 678 N N . GLY A 1 87 ? -9.499 0.891 -5.253 1.00 91.69 87 GLY A N 1
ATOM 679 C CA . GLY A 1 87 ? -9.877 0.283 -3.973 1.00 91.69 87 GLY A CA 1
ATOM 680 C C . GLY A 1 87 ? -9.358 -1.146 -3.768 1.00 91.69 87 GLY A C 1
ATOM 681 O O . GLY A 1 87 ? -9.702 -1.783 -2.769 1.00 91.69 87 GLY A O 1
ATOM 682 N N . THR A 1 88 ? -8.530 -1.660 -4.686 1.00 95.62 88 THR A N 1
ATOM 683 C CA . THR A 1 88 ? -7.836 -2.946 -4.515 1.00 95.62 88 THR A CA 1
ATOM 684 C C . THR A 1 88 ? -6.821 -2.850 -3.384 1.00 95.62 88 THR A C 1
ATOM 686 O O . THR A 1 88 ? -6.832 -3.691 -2.493 1.00 95.62 88 THR A O 1
ATOM 689 N N . LEU A 1 89 ? -5.992 -1.801 -3.399 1.00 93.44 89 LEU A N 1
ATOM 690 C CA . LEU A 1 89 ? -5.102 -1.459 -2.295 1.00 93.44 89 LEU A CA 1
ATOM 691 C C . LEU A 1 89 ? -5.853 -0.539 -1.330 1.00 93.44 89 LEU A C 1
ATOM 693 O O . LEU A 1 89 ? -6.200 0.580 -1.703 1.00 93.44 89 LEU A O 1
ATOM 697 N N . ARG A 1 90 ? -6.114 -0.994 -0.105 1.00 90.12 90 ARG A N 1
ATOM 698 C CA . ARG A 1 90 ? -6.943 -0.249 0.856 1.00 90.12 90 ARG A CA 1
ATOM 699 C C . ARG A 1 90 ? -6.601 -0.597 2.296 1.00 90.12 90 ARG A C 1
ATOM 701 O O . ARG A 1 90 ? -6.089 -1.675 2.577 1.00 90.12 90 ARG A O 1
ATOM 708 N N . PHE A 1 91 ? -6.943 0.298 3.216 1.00 86.94 91 PHE A N 1
ATOM 709 C CA . PHE A 1 91 ? -6.927 -0.037 4.634 1.00 86.94 91 PHE A CA 1
ATOM 710 C C . PHE A 1 91 ? -8.189 -0.812 5.023 1.00 86.94 91 PHE A C 1
ATOM 712 O O . PHE A 1 91 ? -9.299 -0.431 4.655 1.00 86.94 91 PHE A O 1
ATOM 719 N N . VAL A 1 92 ? -7.999 -1.888 5.779 1.00 88.81 92 VAL A N 1
ATOM 720 C CA . VAL A 1 92 ? -9.041 -2.723 6.385 1.00 88.81 92 VAL A CA 1
ATOM 721 C C . VAL A 1 92 ? -8.803 -2.806 7.889 1.00 88.81 92 VAL A C 1
ATOM 723 O O . VAL A 1 92 ? -7.672 -2.624 8.342 1.00 88.81 92 VAL A O 1
ATOM 726 N N . ARG A 1 93 ? -9.868 -3.050 8.647 1.00 86.12 93 ARG A N 1
ATOM 727 C CA . ARG A 1 93 ? -9.837 -3.200 10.102 1.00 86.12 93 ARG A CA 1
ATOM 728 C C . ARG A 1 93 ? -10.063 -4.655 10.484 1.00 86.12 93 ARG A C 1
ATOM 730 O O . ARG A 1 93 ? -10.888 -5.290 9.790 1.00 86.12 93 ARG A O 1
#

Radius of gyration: 14.65 Å; chains: 1; bounding box: 24×27×52 Å